Protein AF-A0A1I8CVB9-F1 (afdb_monomer)

Structure (mmCIF, N/CA/C/O backbone):
data_AF-A0A1I8CVB9-F1
#
_entry.id   AF-A0A1I8CVB9-F1
#
loop_
_atom_site.group_PDB
_atom_site.id
_atom_site.type_symbol
_atom_site.label_atom_id
_atom_site.label_alt_id
_atom_site.label_comp_id
_atom_site.label_asym_id
_atom_site.label_entity_id
_atom_site.label_seq_id
_atom_site.pdbx_PDB_ins_code
_atom_site.Cartn_x
_atom_site.Cartn_y
_atom_site.Cartn_z
_atom_site.occupancy
_atom_site.B_iso_or_equiv
_atom_site.auth_seq_id
_atom_site.auth_comp_id
_atom_site.auth_asym_id
_atom_site.auth_atom_id
_atom_site.pdbx_PDB_model_num
ATOM 1 N N . MET A 1 1 ? 12.621 -16.935 -0.417 1.00 44.19 1 MET A N 1
ATOM 2 C CA . MET A 1 1 ? 13.077 -15.562 -0.728 1.00 44.19 1 MET A CA 1
ATOM 3 C C . MET A 1 1 ? 12.229 -14.575 0.057 1.00 44.19 1 MET A C 1
ATOM 5 O O . MET A 1 1 ? 11.011 -14.688 0.012 1.00 44.19 1 MET A O 1
ATOM 9 N N . ASN A 1 2 ? 12.845 -13.650 0.801 1.00 48.06 2 ASN A N 1
ATOM 10 C CA . ASN A 1 2 ? 12.109 -12.569 1.467 1.00 48.06 2 ASN A CA 1
ATOM 11 C C . ASN A 1 2 ? 11.556 -11.597 0.416 1.00 48.06 2 ASN A C 1
ATOM 13 O O . ASN A 1 2 ? 12.256 -11.299 -0.547 1.00 48.06 2 ASN A O 1
ATOM 17 N N . PHE A 1 3 ? 10.338 -11.076 0.629 1.00 47.53 3 PHE A N 1
ATOM 18 C CA . PHE A 1 3 ? 9.660 -10.071 -0.217 1.00 47.53 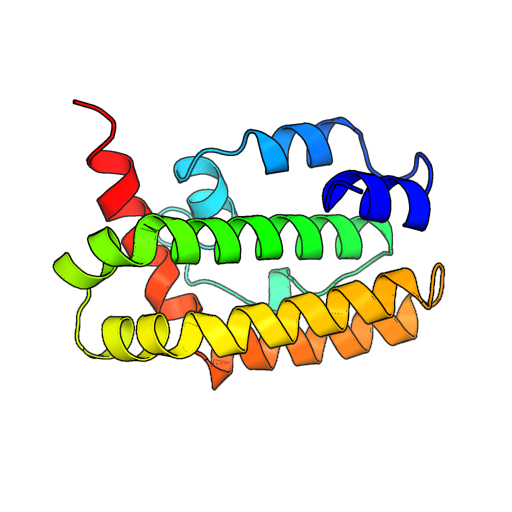3 PHE A CA 1
ATOM 19 C C . PHE A 1 3 ? 10.609 -8.959 -0.696 1.00 47.53 3 PHE A C 1
ATOM 21 O O . PHE A 1 3 ? 10.565 -8.540 -1.850 1.00 47.53 3 PHE A O 1
ATOM 28 N N . PHE A 1 4 ? 11.509 -8.560 0.196 1.00 50.72 4 PHE A N 1
ATOM 29 C CA . PHE A 1 4 ? 12.501 -7.522 -0.002 1.00 50.72 4 PHE A CA 1
ATOM 30 C C . PHE A 1 4 ? 13.715 -7.966 -0.833 1.00 50.72 4 PHE A C 1
ATOM 32 O O . PHE A 1 4 ? 14.221 -7.182 -1.622 1.00 50.72 4 PHE A O 1
ATOM 39 N N . ASN A 1 5 ? 14.150 -9.224 -0.767 1.00 51.78 5 ASN A N 1
ATOM 40 C CA . ASN A 1 5 ? 15.256 -9.687 -1.614 1.00 51.78 5 ASN A CA 1
ATOM 41 C C . ASN A 1 5 ? 14.855 -9.715 -3.098 1.00 51.78 5 ASN A C 1
ATOM 43 O O . ASN A 1 5 ? 15.642 -9.291 -3.935 1.00 51.78 5 ASN A O 1
ATOM 47 N N . SER A 1 6 ? 13.609 -10.088 -3.411 1.00 52.81 6 SER A N 1
ATOM 48 C CA . SER A 1 6 ? 13.090 -10.068 -4.789 1.00 52.81 6 SER A CA 1
ATOM 49 C C . SER A 1 6 ? 12.992 -8.645 -5.358 1.00 52.81 6 SER A C 1
ATOM 51 O O . SER A 1 6 ? 13.306 -8.418 -6.522 1.00 52.81 6 SER A O 1
ATOM 53 N N . ILE A 1 7 ? 12.618 -7.661 -4.529 1.00 52.09 7 ILE A N 1
ATOM 54 C CA . ILE A 1 7 ? 12.655 -6.239 -4.910 1.00 52.09 7 ILE A CA 1
ATOM 55 C C . ILE A 1 7 ? 14.106 -5.749 -5.070 1.00 52.09 7 ILE A C 1
ATOM 57 O O . ILE A 1 7 ? 14.387 -5.071 -6.049 1.00 52.09 7 ILE A O 1
ATOM 61 N N . LYS A 1 8 ? 15.020 -6.192 -4.192 1.00 50.81 8 LYS A N 1
ATOM 62 C CA . LYS A 1 8 ? 16.494 -6.185 -4.318 1.00 50.81 8 LYS A CA 1
ATOM 63 C C . LYS A 1 8 ? 16.975 -6.428 -5.753 1.00 50.81 8 LYS A C 1
ATOM 65 O O . LYS A 1 8 ? 17.608 -5.606 -6.413 1.00 50.81 8 LYS A O 1
ATOM 70 N N . GLU A 1 9 ? 16.649 -7.630 -6.201 1.00 52.41 9 GLU A N 1
ATOM 71 C CA . GLU A 1 9 ? 17.140 -8.241 -7.433 1.00 52.41 9 GLU A CA 1
ATOM 72 C C . GLU A 1 9 ? 16.519 -7.619 -8.694 1.00 52.41 9 GLU A C 1
ATOM 74 O O . GLU A 1 9 ? 17.210 -7.475 -9.699 1.00 52.41 9 GLU A O 1
ATOM 79 N N . MET A 1 10 ? 15.260 -7.167 -8.638 1.00 47.28 10 MET A N 1
ATOM 80 C CA . MET A 1 10 ? 14.561 -6.551 -9.779 1.00 47.28 10 MET A CA 1
ATOM 81 C C . MET A 1 10 ? 15.119 -5.196 -10.239 1.00 47.28 10 MET A C 1
ATOM 83 O O . MET A 1 10 ? 14.876 -4.797 -11.377 1.00 47.28 10 MET A O 1
ATOM 87 N N . VAL A 1 11 ? 15.825 -4.460 -9.377 1.00 45.09 11 VAL A N 1
ATOM 88 C CA . VAL A 1 11 ? 16.295 -3.087 -9.679 1.00 45.09 11 VAL A CA 1
ATOM 89 C C . VAL A 1 11 ? 17.798 -2.891 -9.572 1.00 45.09 11 VAL A C 1
ATOM 91 O O . VAL A 1 11 ? 18.297 -1.829 -9.959 1.00 45.09 11 VAL A O 1
ATOM 94 N N . GLY A 1 12 ? 18.519 -3.883 -9.051 1.00 49.50 12 GLY A N 1
ATOM 95 C CA . GLY A 1 12 ? 19.921 -3.731 -8.670 1.00 49.50 12 GLY A CA 1
ATOM 96 C C . GLY A 1 12 ? 20.116 -2.654 -7.593 1.00 49.50 12 GLY A C 1
ATOM 97 O O . GLY A 1 12 ? 19.172 -2.264 -6.904 1.00 49.50 12 GLY A O 1
ATOM 98 N N . ASP A 1 13 ? 21.332 -2.112 -7.482 1.00 47.25 13 ASP A N 1
ATOM 99 C CA . ASP A 1 13 ? 21.745 -1.098 -6.485 1.00 47.25 13 ASP A CA 1
ATOM 100 C C . ASP A 1 13 ? 21.013 0.265 -6.583 1.00 47.25 13 ASP A C 1
ATOM 102 O O . ASP A 1 13 ? 21.422 1.257 -5.983 1.00 47.25 13 ASP A O 1
ATOM 106 N N . LYS A 1 14 ? 19.923 0.349 -7.355 1.00 46.03 14 LYS A N 1
ATOM 107 C CA . LYS A 1 14 ? 19.153 1.575 -7.612 1.00 46.03 14 LYS A CA 1
ATOM 108 C C . LYS A 1 14 ? 18.067 1.861 -6.573 1.00 46.03 14 LYS A C 1
ATOM 110 O O . LYS A 1 14 ? 17.460 2.930 -6.628 1.00 46.03 14 LYS A O 1
ATOM 115 N N . ILE A 1 15 ? 17.818 0.949 -5.632 1.00 44.62 15 ILE A N 1
ATOM 116 C CA . ILE A 1 15 ? 17.072 1.276 -4.410 1.00 44.62 15 ILE A CA 1
ATOM 117 C C . ILE A 1 15 ? 18.089 1.769 -3.383 1.00 44.62 15 ILE A C 1
ATOM 119 O O . ILE A 1 15 ? 18.991 1.003 -3.042 1.00 44.62 15 ILE A O 1
ATOM 123 N N . PRO A 1 16 ? 17.952 2.989 -2.838 1.00 47.56 16 PRO A N 1
ATOM 124 C CA . PRO A 1 16 ? 18.748 3.384 -1.689 1.00 47.56 16 PRO A CA 1
ATOM 125 C C . PRO A 1 16 ? 18.501 2.357 -0.568 1.00 47.56 16 PRO A C 1
ATOM 127 O O . PRO A 1 16 ? 17.348 2.211 -0.150 1.00 47.56 16 PRO A O 1
ATOM 130 N N . PRO A 1 17 ? 19.528 1.644 -0.068 1.00 44.56 17 PRO A N 1
ATOM 131 C CA . PRO A 1 17 ? 19.377 0.644 0.997 1.00 44.56 17 PRO A CA 1
ATOM 132 C C . PRO A 1 17 ? 18.593 1.191 2.199 1.00 44.56 17 PRO A C 1
ATOM 134 O O . PRO A 1 17 ? 17.759 0.512 2.790 1.00 44.56 17 PRO A O 1
ATOM 137 N N . THR A 1 18 ? 18.753 2.491 2.450 1.00 50.84 18 THR A N 1
ATOM 138 C CA . THR A 1 18 ? 18.043 3.275 3.459 1.00 50.84 18 THR A CA 1
ATOM 139 C C . THR A 1 18 ? 16.524 3.279 3.315 1.00 50.84 18 THR A C 1
ATOM 141 O O . THR A 1 18 ? 15.847 3.272 4.336 1.00 50.84 18 THR A O 1
ATOM 144 N N . VAL A 1 19 ? 15.951 3.268 2.108 1.00 45.62 19 VAL A N 1
ATOM 145 C CA . VAL A 1 19 ? 14.485 3.238 1.908 1.00 45.62 19 VAL A CA 1
ATOM 146 C C . VAL A 1 19 ? 13.923 1.867 2.274 1.00 45.62 19 VAL A C 1
ATOM 148 O O . VAL A 1 19 ? 12.853 1.763 2.868 1.00 45.62 19 VAL A O 1
ATOM 151 N N . MET A 1 20 ? 14.675 0.818 1.959 1.00 48.53 20 MET A N 1
ATOM 152 C CA . MET A 1 20 ? 14.282 -0.572 2.144 1.00 48.53 20 MET A CA 1
ATOM 153 C C . MET A 1 20 ? 14.388 -1.008 3.606 1.00 48.53 20 MET A C 1
ATOM 155 O O . MET A 1 20 ? 13.441 -1.572 4.157 1.00 48.53 20 MET A O 1
ATOM 159 N N . ASP A 1 21 ? 15.494 -0.640 4.251 1.00 47.84 21 ASP A N 1
ATOM 160 C CA . ASP A 1 21 ? 15.708 -0.829 5.684 1.00 47.84 21 ASP A CA 1
ATOM 161 C C . ASP A 1 21 ? 14.777 0.072 6.508 1.00 47.84 21 ASP A C 1
ATOM 163 O O . ASP A 1 21 ? 14.311 -0.328 7.577 1.00 47.84 21 ASP A O 1
ATOM 167 N N . SER A 1 22 ? 14.428 1.262 5.999 1.00 50.81 22 SER A N 1
ATOM 168 C CA . SER A 1 22 ? 13.433 2.126 6.645 1.00 50.81 22 SER A CA 1
ATOM 169 C C . SER A 1 22 ? 12.023 1.571 6.517 1.00 50.81 22 SER A C 1
ATOM 171 O O . SER A 1 22 ? 11.308 1.594 7.505 1.00 50.81 22 SER A O 1
ATOM 173 N N . ALA A 1 23 ? 11.608 1.053 5.357 1.00 51.62 23 ALA A N 1
ATOM 174 C CA . ALA A 1 23 ? 10.270 0.485 5.173 1.00 51.62 23 ALA A CA 1
ATOM 175 C C . ALA A 1 23 ? 10.057 -0.777 6.032 1.00 51.62 23 ALA A C 1
ATOM 177 O O . ALA A 1 23 ? 8.980 -0.964 6.594 1.00 51.62 23 ALA A O 1
ATOM 178 N N . MET A 1 24 ? 11.090 -1.614 6.188 1.00 48.25 24 MET A N 1
ATOM 179 C CA . MET A 1 24 ? 11.046 -2.790 7.068 1.00 48.25 24 MET A CA 1
ATOM 180 C C . MET A 1 24 ? 11.012 -2.443 8.560 1.00 48.25 24 MET A C 1
ATOM 182 O O . MET A 1 24 ? 10.361 -3.149 9.326 1.00 48.25 24 MET A O 1
ATOM 186 N N . ASN A 1 25 ? 11.668 -1.352 8.961 1.00 53.56 25 ASN A N 1
ATOM 187 C CA . ASN A 1 25 ? 11.708 -0.872 10.347 1.00 53.56 25 ASN A CA 1
ATOM 188 C C . ASN A 1 25 ? 10.753 0.311 10.601 1.00 53.56 25 ASN A C 1
ATOM 190 O O . ASN A 1 25 ? 10.879 1.018 11.605 1.00 53.56 25 ASN A O 1
ATOM 194 N N . MET A 1 26 ? 9.818 0.578 9.684 1.00 62.12 26 MET A N 1
ATOM 195 C CA . MET A 1 26 ? 8.904 1.711 9.799 1.00 62.12 26 MET A CA 1
ATOM 196 C C . MET A 1 26 ? 7.777 1.364 10.768 1.00 62.12 26 MET A C 1
ATOM 198 O O . MET A 1 26 ? 6.914 0.539 10.476 1.00 62.12 26 MET A O 1
ATOM 202 N N . GLY A 1 27 ? 7.778 2.025 11.926 1.00 63.69 27 GLY A N 1
ATOM 203 C CA . GLY A 1 27 ? 6.653 1.998 12.856 1.00 63.69 27 GLY A CA 1
ATOM 204 C C . GLY A 1 27 ? 5.377 2.590 12.244 1.00 63.69 27 GLY A C 1
ATOM 205 O O . GLY A 1 27 ? 5.416 3.346 11.268 1.00 63.69 27 GLY A O 1
ATOM 206 N N . THR A 1 28 ? 4.233 2.277 12.856 1.00 66.44 28 THR A N 1
ATOM 207 C CA . THR A 1 28 ? 2.893 2.741 12.446 1.00 66.44 28 THR A CA 1
ATOM 208 C C . THR A 1 28 ? 2.791 4.264 12.306 1.00 66.44 28 THR A C 1
ATOM 210 O O . THR A 1 28 ? 2.055 4.742 11.442 1.00 66.44 28 THR A O 1
ATOM 213 N N . SER A 1 29 ? 3.568 5.033 13.078 1.00 67.81 29 SER A N 1
ATOM 214 C CA . SER A 1 29 ? 3.655 6.499 12.994 1.00 67.81 29 SER A CA 1
ATOM 215 C C . SER A 1 29 ? 4.159 6.993 11.634 1.00 67.81 29 SER A C 1
ATOM 217 O O . SER A 1 29 ? 3.478 7.778 10.980 1.00 67.81 29 SER A O 1
ATOM 219 N N . LYS A 1 30 ? 5.287 6.469 11.144 1.00 73.25 30 LYS A N 1
ATOM 220 C CA . LYS A 1 30 ? 5.872 6.847 9.843 1.00 73.25 30 LYS A CA 1
ATOM 221 C C . LYS A 1 30 ? 5.017 6.398 8.656 1.00 73.25 30 LYS A C 1
ATOM 223 O O . LYS A 1 30 ? 4.906 7.114 7.664 1.00 73.25 30 LYS A O 1
ATOM 228 N N . ILE A 1 31 ? 4.376 5.231 8.766 1.00 73.81 31 ILE A N 1
ATOM 229 C CA . ILE A 1 31 ? 3.399 4.759 7.770 1.00 73.81 31 ILE A CA 1
ATOM 230 C C . ILE A 1 31 ? 2.228 5.744 7.705 1.00 73.81 31 ILE A C 1
ATOM 232 O O . ILE A 1 31 ? 1.812 6.160 6.625 1.00 73.81 31 ILE A O 1
ATOM 236 N N . THR A 1 32 ? 1.729 6.159 8.868 1.00 73.50 32 THR A N 1
ATOM 237 C CA . THR A 1 32 ? 0.647 7.137 8.955 1.00 73.50 32 THR A CA 1
ATOM 238 C C . THR A 1 32 ? 1.064 8.484 8.373 1.00 73.50 32 THR A C 1
ATOM 240 O O . THR A 1 32 ? 0.295 9.061 7.620 1.00 73.50 32 THR A O 1
ATOM 243 N N . GLU A 1 33 ? 2.271 8.982 8.646 1.00 77.50 33 GLU A N 1
ATOM 244 C CA . GLU A 1 33 ? 2.787 10.221 8.044 1.00 77.50 33 GLU A CA 1
ATOM 245 C C . GLU A 1 33 ? 2.835 10.152 6.514 1.00 77.50 33 GLU A C 1
ATOM 247 O O . GLU A 1 33 ? 2.392 11.087 5.843 1.00 77.50 33 GLU A O 1
ATOM 252 N N . TYR A 1 34 ? 3.316 9.032 5.969 1.00 78.94 34 TYR A N 1
ATOM 253 C CA . TYR A 1 34 ? 3.434 8.821 4.527 1.00 78.94 34 TYR A CA 1
ATOM 254 C C . TYR A 1 34 ? 2.068 8.775 3.825 1.00 78.94 34 TYR A C 1
ATOM 256 O O . TYR A 1 34 ? 1.889 9.399 2.779 1.00 78.94 34 TYR A O 1
ATOM 264 N N . PHE A 1 35 ? 1.096 8.059 4.401 1.00 79.44 35 PHE A N 1
ATOM 265 C CA . PHE A 1 35 ? -0.221 7.835 3.792 1.00 79.44 35 PHE A CA 1
ATOM 266 C C . PHE A 1 35 ? -1.316 8.801 4.281 1.00 79.44 35 PHE A C 1
ATOM 268 O O . PHE A 1 35 ? -2.411 8.816 3.736 1.00 79.44 35 PHE A O 1
ATOM 275 N N . GLY A 1 36 ? -1.080 9.625 5.296 1.00 64.56 36 GLY A N 1
ATOM 276 C CA . GLY A 1 36 ? -2.155 10.428 5.886 1.00 64.56 36 GLY A CA 1
ATOM 277 C C . GLY A 1 36 ? -1.748 11.163 7.153 1.00 64.56 36 GLY A C 1
ATOM 278 O O . GLY A 1 36 ? -2.461 11.101 8.161 1.00 64.56 36 GLY A O 1
ATOM 279 N N . GLY A 1 37 ? -0.589 11.836 7.117 1.00 57.88 37 GLY A N 1
ATOM 280 C CA . GLY A 1 37 ? -0.103 12.663 8.223 1.00 57.88 37 GLY A CA 1
ATOM 281 C C . GLY A 1 37 ? -1.180 13.600 8.784 1.00 57.88 37 GLY A C 1
ATOM 282 O O . GLY A 1 37 ? -2.191 13.871 8.135 1.00 57.88 37 GLY A O 1
ATOM 283 N N . GLU A 1 38 ? -0.990 14.056 10.024 1.00 49.78 38 GLU A N 1
ATOM 284 C CA . GLU A 1 38 ? -1.939 14.899 10.767 1.00 49.78 38 GLU A CA 1
ATOM 285 C C . GLU A 1 38 ? -2.644 15.948 9.886 1.00 49.78 38 GLU A C 1
ATOM 287 O O . GLU A 1 38 ? -2.018 16.842 9.324 1.00 49.78 38 GLU A O 1
ATOM 292 N N . GLY A 1 39 ? -3.963 15.787 9.716 1.00 50.44 39 GLY A N 1
ATOM 293 C CA . GLY A 1 39 ? -4.819 16.739 9.004 1.00 50.44 39 GLY A CA 1
ATOM 294 C C . GLY A 1 39 ? -4.807 16.682 7.471 1.00 50.44 39 GLY A C 1
ATOM 295 O O . GLY A 1 39 ? -5.488 17.499 6.856 1.00 50.44 39 GLY A O 1
ATOM 296 N N . LYS A 1 40 ? -4.084 15.757 6.825 1.00 54.59 40 LYS A N 1
ATOM 297 C CA . LYS A 1 40 ? -4.084 15.640 5.355 1.00 54.59 40 LYS A CA 1
ATOM 298 C C . LYS A 1 40 ? -5.031 14.541 4.879 1.00 54.59 40 LYS A C 1
ATOM 300 O O . LYS A 1 40 ? -4.920 13.394 5.304 1.00 54.59 40 LYS A O 1
ATOM 305 N N . ASN A 1 41 ? -5.912 14.887 3.940 1.00 66.12 41 ASN A N 1
ATOM 306 C CA . ASN A 1 41 ? -6.655 13.897 3.167 1.00 66.12 41 ASN A CA 1
ATOM 307 C C . ASN A 1 41 ? -5.655 13.043 2.376 1.00 66.12 41 ASN A C 1
ATOM 309 O O . ASN A 1 41 ? -4.755 13.581 1.722 1.00 66.12 41 ASN A O 1
ATOM 313 N N . PHE A 1 42 ? -5.793 11.722 2.476 1.00 79.00 42 PHE A N 1
ATOM 314 C CA . PHE A 1 42 ? -5.045 10.791 1.641 1.00 79.00 42 PHE A CA 1
ATOM 315 C C . PHE A 1 42 ? -5.297 11.109 0.164 1.00 79.00 42 PHE A C 1
ATOM 317 O O . PHE A 1 42 ? -6.424 11.387 -0.240 1.00 79.00 42 PHE A O 1
ATOM 324 N N . ASP A 1 43 ? -4.234 11.040 -0.627 1.00 80.50 43 ASP A N 1
ATOM 325 C CA . ASP A 1 43 ? -4.259 11.301 -2.057 1.00 80.50 43 ASP A CA 1
ATOM 326 C C . ASP A 1 43 ? -3.495 10.180 -2.765 1.00 80.50 43 ASP A C 1
ATOM 328 O O . ASP A 1 43 ? -2.264 10.099 -2.684 1.00 80.50 43 ASP A O 1
ATOM 332 N N . SER A 1 44 ? -4.238 9.295 -3.434 1.00 81.06 44 SER A N 1
ATOM 333 C CA . SER A 1 44 ? -3.672 8.159 -4.164 1.00 81.06 44 SER A CA 1
ATOM 334 C C . SER A 1 44 ? -2.796 8.592 -5.335 1.00 81.06 44 SER A C 1
ATOM 336 O O . SER A 1 44 ? -1.902 7.841 -5.716 1.00 81.06 44 SER A O 1
ATOM 338 N N . GLU A 1 45 ? -2.993 9.791 -5.893 1.00 83.75 45 GLU A N 1
ATOM 339 C CA . GLU A 1 45 ? -2.194 10.273 -7.027 1.00 83.75 45 GLU A CA 1
ATOM 340 C C . GLU A 1 45 ? -0.731 10.494 -6.625 1.00 83.75 45 GLU A C 1
ATOM 342 O O . GLU A 1 45 ? 0.194 10.296 -7.415 1.00 83.75 45 GLU A O 1
ATOM 347 N N . LYS A 1 46 ? -0.480 10.800 -5.345 1.00 84.94 46 LYS A N 1
ATOM 348 C CA . LYS A 1 46 ? 0.885 10.892 -4.802 1.00 84.94 46 LYS A CA 1
ATOM 349 C C . LYS A 1 46 ? 1.620 9.560 -4.817 1.00 84.94 46 LYS A C 1
ATOM 351 O O . LYS A 1 46 ? 2.852 9.562 -4.785 1.00 84.94 46 LYS A O 1
ATOM 356 N N . LEU A 1 47 ? 0.896 8.445 -4.899 1.00 88.00 47 LEU A N 1
ATOM 357 C CA . LEU A 1 47 ? 1.451 7.102 -5.022 1.00 88.00 47 LEU A CA 1
ATOM 358 C C . LEU A 1 47 ? 1.682 6.685 -6.477 1.00 88.00 47 LEU A C 1
ATOM 360 O O . LEU A 1 47 ? 2.221 5.605 -6.699 1.00 88.00 47 LEU A O 1
ATOM 364 N N . GLU A 1 48 ? 1.349 7.505 -7.475 1.00 90.81 48 GLU A N 1
ATOM 365 C CA . GLU A 1 48 ? 1.680 7.191 -8.866 1.00 90.81 48 GLU A CA 1
ATOM 366 C C . GLU A 1 48 ? 3.181 7.307 -9.117 1.00 90.81 48 GLU A C 1
ATOM 368 O O . GLU A 1 48 ? 3.809 8.300 -8.750 1.00 90.81 48 GLU A O 1
ATOM 373 N N . ALA A 1 49 ? 3.777 6.313 -9.768 1.00 88.94 49 ALA A N 1
ATOM 374 C CA . ALA A 1 49 ? 5.215 6.292 -9.984 1.00 88.94 49 ALA A CA 1
ATOM 375 C C . ALA A 1 49 ? 5.673 7.255 -11.090 1.00 88.94 49 ALA A C 1
ATOM 377 O O . ALA A 1 49 ? 5.134 7.260 -12.200 1.00 88.94 49 ALA A O 1
ATOM 378 N N . LYS A 1 50 ? 6.732 8.021 -10.814 1.00 90.88 50 LYS A N 1
ATOM 379 C CA . LYS A 1 50 ? 7.375 8.924 -11.790 1.00 90.88 50 LYS A CA 1
ATOM 380 C C . LYS A 1 50 ? 8.656 8.356 -12.401 1.00 90.88 50 LYS A C 1
ATOM 382 O O . LYS A 1 50 ? 9.085 8.819 -13.451 1.00 90.88 50 LYS A O 1
ATOM 387 N N . SER A 1 51 ? 9.254 7.357 -11.760 1.00 86.50 51 SER A N 1
ATOM 388 C CA . SER A 1 51 ? 10.463 6.665 -12.211 1.00 86.50 51 SER A CA 1
ATOM 389 C C . SER A 1 51 ? 10.484 5.224 -11.679 1.00 86.50 51 SER A C 1
ATOM 391 O O . SER A 1 51 ? 9.716 4.912 -10.763 1.00 86.50 51 SER A O 1
ATOM 393 N N . PRO A 1 52 ? 11.367 4.343 -12.187 1.00 82.94 52 PRO A N 1
ATOM 394 C CA . PRO A 1 52 ? 11.493 2.980 -11.669 1.00 82.94 52 PRO A CA 1
ATOM 395 C C . PRO A 1 52 ? 11.775 2.929 -10.159 1.00 82.94 52 PRO A C 1
ATOM 397 O O . PRO A 1 52 ? 11.104 2.206 -9.430 1.00 82.94 52 PRO A O 1
ATOM 400 N N . GLY A 1 53 ? 12.712 3.744 -9.662 1.00 80.75 53 GLY A N 1
ATOM 401 C CA . GLY A 1 53 ? 13.030 3.792 -8.227 1.00 80.75 53 GLY A CA 1
ATOM 402 C C . GLY A 1 53 ? 11.864 4.294 -7.365 1.00 80.75 53 GLY A C 1
ATOM 403 O O . GLY A 1 53 ? 11.631 3.782 -6.268 1.00 80.75 53 GLY A O 1
ATOM 404 N N . ASP A 1 54 ? 11.090 5.255 -7.881 1.00 85.31 54 ASP A N 1
ATOM 405 C CA . ASP A 1 54 ? 9.881 5.757 -7.220 1.00 85.31 54 ASP A CA 1
ATOM 406 C C . ASP A 1 54 ? 8.788 4.679 -7.158 1.00 85.31 54 ASP A C 1
ATOM 408 O O . ASP A 1 54 ? 8.203 4.464 -6.097 1.00 85.31 54 ASP A O 1
ATOM 412 N N . LEU A 1 55 ? 8.569 3.936 -8.255 1.00 87.56 55 LEU A N 1
ATOM 413 C CA . LEU A 1 55 ? 7.622 2.814 -8.295 1.00 87.56 55 LEU A CA 1
ATOM 414 C C . LEU A 1 55 ? 7.910 1.814 -7.182 1.00 87.56 55 LEU A C 1
ATOM 416 O O . LEU A 1 55 ? 7.028 1.461 -6.410 1.00 87.56 55 LEU A O 1
ATOM 420 N N . ILE A 1 56 ? 9.160 1.396 -7.066 1.00 83.12 56 ILE A N 1
ATOM 421 C CA . ILE A 1 56 ? 9.562 0.398 -6.081 1.00 83.12 56 ILE A CA 1
ATOM 422 C C . ILE A 1 56 ? 9.371 0.892 -4.657 1.00 83.12 56 ILE A C 1
ATOM 424 O O . ILE A 1 56 ? 8.867 0.153 -3.813 1.00 83.12 56 ILE A O 1
ATOM 428 N N . THR A 1 57 ? 9.716 2.152 -4.405 1.00 82.50 57 THR A N 1
ATOM 429 C CA . THR A 1 57 ? 9.491 2.780 -3.103 1.00 82.50 57 THR A CA 1
ATOM 430 C C . THR A 1 57 ? 8.002 2.776 -2.754 1.00 82.50 57 THR A C 1
ATOM 432 O O . THR A 1 57 ? 7.619 2.353 -1.664 1.00 82.50 57 THR A O 1
ATOM 435 N N . LYS A 1 58 ? 7.141 3.178 -3.692 1.00 88.50 58 LYS A N 1
ATOM 436 C CA . LYS A 1 58 ? 5.682 3.246 -3.509 1.00 88.50 58 LYS A CA 1
ATOM 437 C C . 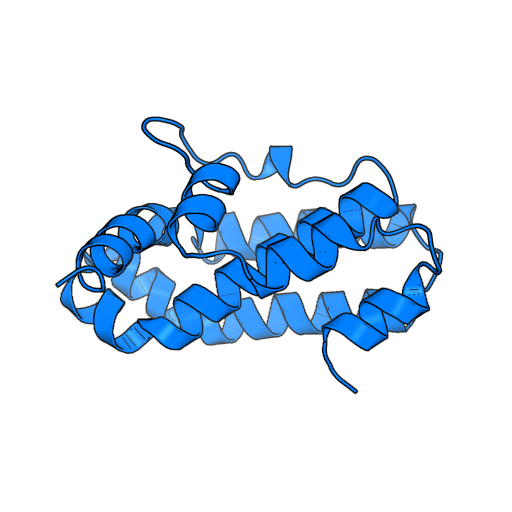LYS A 1 58 ? 5.038 1.882 -3.317 1.00 88.50 58 LYS A C 1
ATOM 439 O O . LYS A 1 58 ? 4.188 1.721 -2.439 1.00 88.50 58 LYS A O 1
ATOM 444 N N . VAL A 1 59 ? 5.486 0.889 -4.077 1.00 88.56 59 VAL A N 1
ATOM 445 C CA . VAL A 1 59 ? 5.050 -0.504 -3.947 1.00 88.56 59 VAL A CA 1
ATOM 446 C C . VAL A 1 59 ? 5.465 -1.060 -2.589 1.00 88.56 59 VAL A C 1
ATOM 448 O O . VAL A 1 59 ? 4.627 -1.610 -1.878 1.00 88.56 59 VAL A O 1
ATOM 451 N N . ALA A 1 60 ? 6.718 -0.858 -2.173 1.00 83.12 60 ALA A N 1
ATOM 452 C CA . ALA A 1 60 ? 7.201 -1.303 -0.869 1.00 83.12 60 ALA A CA 1
ATOM 453 C C . ALA A 1 60 ? 6.402 -0.670 0.282 1.00 83.12 60 ALA A C 1
ATOM 455 O O . ALA A 1 60 ? 5.913 -1.389 1.154 1.00 83.12 60 ALA A O 1
ATOM 456 N N . MET A 1 61 ? 6.197 0.650 0.249 1.00 83.75 61 MET A N 1
ATOM 457 C CA . MET A 1 61 ? 5.419 1.372 1.261 1.00 83.75 61 MET A CA 1
ATOM 458 C C . MET A 1 61 ? 3.964 0.898 1.324 1.00 83.75 61 MET A C 1
ATOM 460 O O . MET A 1 61 ? 3.416 0.707 2.411 1.00 83.75 61 MET A O 1
ATOM 464 N N . THR A 1 62 ? 3.342 0.650 0.171 1.00 88.88 62 THR A N 1
ATOM 465 C CA . THR A 1 62 ? 1.964 0.139 0.109 1.00 88.88 62 THR A CA 1
ATOM 466 C C . THR A 1 62 ? 1.880 -1.288 0.650 1.00 88.88 62 THR A C 1
ATOM 468 O O . THR A 1 62 ? 0.958 -1.612 1.396 1.00 88.88 62 THR A O 1
ATOM 471 N N . GLY A 1 63 ? 2.876 -2.132 0.370 1.00 87.50 63 GLY A N 1
ATOM 472 C CA . GLY A 1 63 ? 2.970 -3.475 0.946 1.00 87.50 63 GLY A CA 1
ATOM 473 C C . GLY A 1 63 ? 3.099 -3.457 2.471 1.00 87.50 63 GLY A C 1
ATOM 474 O O . GLY A 1 63 ? 2.427 -4.227 3.160 1.00 87.50 63 GLY A O 1
ATOM 475 N N . VAL A 1 64 ? 3.904 -2.538 3.012 1.00 83.62 64 VAL A N 1
ATOM 476 C CA . VAL A 1 64 ? 4.033 -2.325 4.463 1.00 83.62 64 VAL A CA 1
ATOM 477 C C . VAL A 1 64 ? 2.702 -1.884 5.078 1.00 83.62 64 VAL A C 1
ATOM 479 O O . VAL A 1 64 ? 2.300 -2.425 6.113 1.00 83.62 64 VAL A O 1
ATOM 482 N N . LEU A 1 65 ? 1.982 -0.966 4.428 1.00 87.00 65 LEU A N 1
ATOM 483 C CA . LEU A 1 65 ? 0.656 -0.522 4.860 1.00 87.00 65 LEU A CA 1
ATOM 484 C C . LEU A 1 65 ? -0.342 -1.691 4.921 1.00 87.00 65 LEU A C 1
ATOM 486 O O . LEU A 1 65 ? -0.964 -1.924 5.959 1.00 87.00 65 LEU A O 1
ATOM 490 N N . ILE A 1 66 ? -0.455 -2.465 3.837 1.00 89.56 66 ILE A N 1
ATOM 491 C CA . ILE A 1 66 ? -1.375 -3.612 3.741 1.00 89.56 66 ILE A CA 1
ATOM 492 C C . ILE A 1 66 ? -1.047 -4.663 4.804 1.00 89.56 66 ILE A C 1
ATOM 494 O O . ILE A 1 66 ? -1.944 -5.180 5.476 1.00 89.56 66 ILE A O 1
ATOM 498 N N . ASN A 1 67 ? 0.237 -4.970 4.992 1.00 84.62 67 ASN A N 1
ATOM 499 C CA . ASN A 1 67 ? 0.679 -5.917 6.010 1.00 84.62 67 ASN A CA 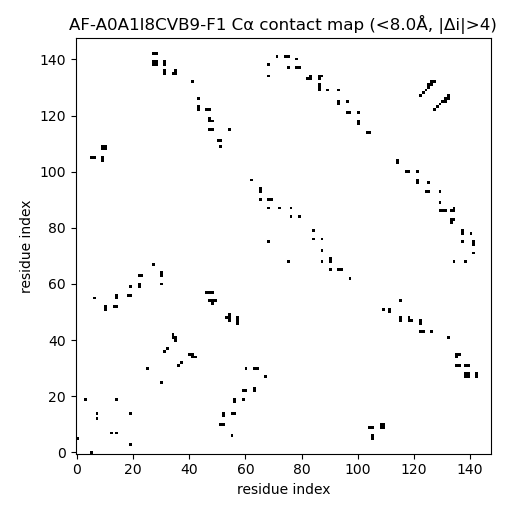1
ATOM 500 C C . ASN A 1 67 ? 0.373 -5.419 7.431 1.00 84.62 67 ASN A C 1
ATOM 502 O O . ASN A 1 67 ? -0.066 -6.211 8.262 1.00 84.62 67 ASN A O 1
ATOM 506 N N . THR A 1 68 ? 0.541 -4.122 7.701 1.00 84.38 68 THR A N 1
ATOM 507 C CA . THR A 1 68 ? 0.178 -3.516 8.992 1.00 84.38 68 THR A CA 1
ATOM 508 C C . THR A 1 68 ? -1.311 -3.694 9.279 1.00 84.38 68 THR A C 1
ATOM 510 O O . THR A 1 68 ? -1.670 -4.233 10.324 1.00 84.38 68 THR A O 1
ATOM 513 N N . PHE A 1 69 ? -2.187 -3.359 8.327 1.00 87.81 69 PHE A N 1
ATOM 514 C CA . PHE A 1 69 ? -3.627 -3.581 8.494 1.00 87.81 69 PHE A CA 1
ATOM 515 C C . PHE A 1 69 ? -3.990 -5.053 8.661 1.00 87.81 69 PHE A C 1
ATOM 517 O O . PHE A 1 69 ? -4.834 -5.388 9.485 1.00 87.81 69 PHE A O 1
ATOM 524 N N . THR A 1 70 ? -3.341 -5.940 7.906 1.00 87.38 70 THR A N 1
ATOM 525 C CA . THR A 1 70 ? -3.594 -7.383 7.988 1.00 87.38 70 THR A CA 1
ATOM 526 C C . THR A 1 70 ? -3.213 -7.938 9.360 1.00 87.38 70 THR A C 1
ATOM 528 O O . THR A 1 70 ? -3.974 -8.711 9.936 1.00 87.38 70 THR A O 1
ATOM 531 N N . ARG A 1 71 ? -2.060 -7.533 9.908 1.00 85.19 71 ARG A N 1
ATOM 532 C CA . ARG A 1 71 ? -1.579 -7.981 11.226 1.00 85.19 71 ARG A CA 1
ATOM 533 C C . ARG A 1 71 ? -2.416 -7.427 12.371 1.00 85.19 71 ARG A C 1
ATOM 535 O O . ARG A 1 71 ? -2.716 -8.157 13.306 1.00 85.19 71 ARG A O 1
ATOM 542 N N . SER A 1 72 ? -2.809 -6.162 12.280 1.00 85.00 72 SER A N 1
ATOM 543 C CA . SER A 1 72 ? -3.582 -5.486 13.323 1.00 85.00 72 SER A CA 1
ATOM 544 C C . SER A 1 72 ? -5.094 -5.615 13.137 1.00 85.00 72 SER A C 1
ATOM 546 O O . SER A 1 72 ? -5.845 -4.978 13.868 1.00 85.00 72 SER A O 1
ATOM 548 N N . LYS A 1 73 ? -5.566 -6.422 12.175 1.00 88.69 73 LYS A N 1
ATOM 549 C CA . LYS A 1 73 ? -6.983 -6.509 11.792 1.00 88.69 73 LYS A CA 1
ATOM 550 C C . LYS A 1 73 ? -7.908 -6.717 12.992 1.00 88.69 73 LYS A C 1
ATOM 552 O O . LYS A 1 73 ? -8.854 -5.956 13.150 1.00 88.69 73 LYS A O 1
ATOM 557 N N . ALA A 1 74 ? -7.600 -7.687 13.851 1.00 88.31 74 ALA A N 1
ATOM 558 C CA . ALA A 1 74 ? -8.432 -8.015 15.008 1.00 88.31 74 ALA A CA 1
ATOM 559 C C . ALA A 1 74 ? -8.560 -6.852 16.008 1.00 88.31 74 ALA A C 1
ATOM 561 O O . ALA A 1 74 ? -9.606 -6.680 16.629 1.00 88.31 74 ALA A O 1
ATOM 562 N N . ASP A 1 75 ? -7.517 -6.036 16.165 1.00 88.25 75 ASP A N 1
ATOM 563 C CA . ASP A 1 75 ? -7.559 -4.866 17.047 1.00 88.25 75 ASP A CA 1
ATOM 564 C C . ASP A 1 75 ? -8.256 -3.681 16.383 1.00 88.25 75 ASP A C 1
ATOM 566 O O . ASP A 1 75 ? -9.008 -2.955 17.032 1.00 88.25 75 ASP A O 1
ATOM 570 N N . LEU A 1 76 ? -8.071 -3.523 15.072 1.00 89.69 76 LEU A N 1
ATOM 571 C CA . LEU A 1 76 ? -8.740 -2.500 14.276 1.00 89.69 76 LEU A CA 1
ATOM 572 C C . LEU A 1 76 ? -10.257 -2.721 14.237 1.00 89.69 76 LEU A C 1
ATOM 574 O O . LEU A 1 76 ? -11.007 -1.757 14.365 1.00 89.69 76 LEU A O 1
ATOM 578 N N . GLU A 1 77 ? -10.719 -3.970 14.132 1.00 92.25 77 GLU A N 1
ATOM 579 C CA . GLU A 1 77 ? -12.147 -4.325 14.121 1.00 92.25 77 GLU A CA 1
ATOM 580 C C . GLU A 1 77 ? -12.882 -3.883 15.397 1.00 92.25 77 GLU A C 1
ATOM 582 O O . GLU A 1 77 ? -14.053 -3.508 15.321 1.00 92.25 77 GLU A O 1
ATOM 587 N N . LYS A 1 78 ? -12.192 -3.838 16.547 1.00 90.50 78 L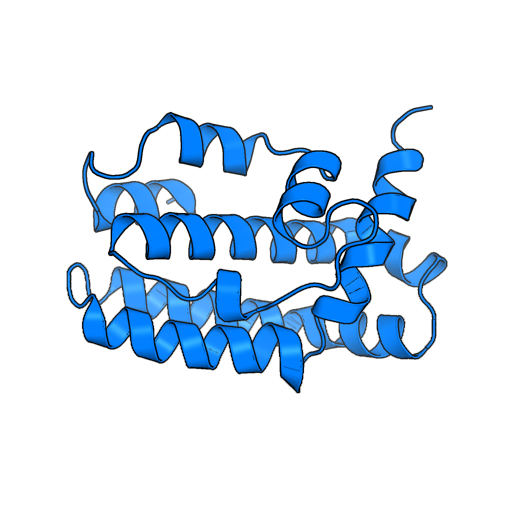YS A N 1
ATOM 588 C CA . LYS A 1 78 ? -12.759 -3.392 17.836 1.00 90.50 78 LYS A CA 1
ATOM 589 C C . LYS A 1 78 ? -13.040 -1.888 17.889 1.00 90.50 78 LYS A C 1
ATOM 591 O O . LYS A 1 78 ? -13.852 -1.450 18.697 1.00 90.50 78 LYS A O 1
ATOM 596 N N . VAL A 1 79 ? -12.350 -1.094 17.068 1.00 89.69 79 VAL A N 1
ATOM 597 C CA . VAL A 1 79 ? -12.394 0.384 17.095 1.00 89.69 79 VAL A CA 1
ATOM 598 C C . VAL A 1 79 ? -12.869 1.007 15.776 1.00 89.69 79 VAL A C 1
ATOM 600 O O . VAL A 1 79 ? -12.886 2.240 15.638 1.00 89.69 79 VAL A O 1
ATOM 603 N N . ALA A 1 80 ? -13.211 0.161 14.803 1.00 92.38 80 ALA A N 1
ATOM 604 C CA . ALA A 1 80 ? -13.684 0.522 13.476 1.00 92.38 80 ALA A CA 1
ATOM 605 C C . ALA A 1 80 ? -15.182 0.857 13.482 1.00 92.38 80 ALA A C 1
ATOM 607 O O . ALA A 1 80 ? -15.982 0.196 14.142 1.00 92.38 80 ALA A O 1
ATOM 608 N N . ASN A 1 81 ? -15.568 1.867 12.703 1.00 92.81 81 ASN A N 1
ATOM 609 C CA . ASN A 1 81 ? -16.971 2.123 12.374 1.00 92.81 81 ASN A CA 1
ATOM 610 C C . ASN A 1 81 ? -17.461 1.184 11.246 1.00 92.81 81 ASN A C 1
ATOM 612 O O . ASN A 1 81 ? -16.685 0.403 10.698 1.00 92.81 81 ASN A O 1
ATOM 616 N N . GLY A 1 82 ? -18.742 1.270 10.867 1.00 92.75 82 GLY A N 1
ATOM 617 C CA . GLY A 1 82 ? -19.330 0.368 9.863 1.00 92.75 82 GLY A CA 1
ATOM 618 C C . GLY A 1 82 ? -18.649 0.409 8.486 1.00 92.75 82 GLY A C 1
ATOM 619 O O . GLY A 1 82 ? -18.421 -0.636 7.879 1.00 92.75 82 GLY A O 1
ATOM 620 N N . GLU A 1 83 ? -18.255 1.593 8.009 1.00 91.88 83 GLU A N 1
ATOM 621 C CA . GLU A 1 83 ? -17.519 1.738 6.744 1.00 91.88 83 GLU A CA 1
ATOM 622 C C . GLU A 1 83 ? -16.144 1.054 6.819 1.00 91.88 83 GLU A C 1
ATOM 624 O O . GLU A 1 83 ? -15.756 0.293 5.930 1.00 91.88 83 GLU A O 1
ATOM 629 N N . GLN A 1 84 ? -15.431 1.270 7.924 1.00 94.12 84 GLN A N 1
ATOM 630 C CA . GLN A 1 84 ? -14.113 0.696 8.173 1.00 94.12 84 GLN A CA 1
ATOM 631 C C . GLN A 1 84 ? -14.167 -0.822 8.348 1.00 94.12 84 GLN A C 1
ATOM 633 O O . GLN A 1 84 ? -13.304 -1.524 7.830 1.00 94.12 84 GLN A O 1
ATOM 638 N N . GLN A 1 85 ? -15.194 -1.358 9.007 1.00 94.06 85 GLN A N 1
ATOM 639 C CA . GLN A 1 85 ? -15.416 -2.805 9.086 1.00 94.06 85 GLN A CA 1
ATOM 640 C C . GLN A 1 85 ? -15.617 -3.412 7.691 1.00 94.06 85 GLN A C 1
ATOM 642 O O . GLN A 1 85 ? -15.019 -4.442 7.369 1.00 94.06 85 GLN A O 1
ATOM 647 N N . GLY A 1 86 ? -16.378 -2.734 6.825 1.00 93.75 86 GLY A N 1
ATOM 648 C CA . GLY A 1 86 ? -16.548 -3.130 5.427 1.00 93.75 86 GLY A CA 1
ATOM 649 C C . GLY A 1 86 ? -15.231 -3.168 4.643 1.00 93.75 86 GLY A C 1
ATOM 650 O O . GLY A 1 86 ? -15.015 -4.089 3.856 1.00 93.75 86 GLY A O 1
ATOM 651 N N . ALA A 1 87 ? -14.327 -2.213 4.872 1.00 94.44 87 ALA A N 1
ATOM 652 C CA . ALA A 1 87 ? -12.994 -2.210 4.264 1.00 94.44 87 ALA A CA 1
ATOM 653 C C . ALA A 1 87 ? -12.060 -3.286 4.870 1.00 94.44 87 ALA A C 1
ATOM 655 O O . ALA A 1 87 ? -11.374 -3.992 4.128 1.00 94.44 87 ALA A O 1
ATOM 656 N N . LEU A 1 88 ? -12.085 -3.501 6.194 1.00 95.25 88 LEU A N 1
ATOM 657 C CA . LEU A 1 88 ? -11.310 -4.549 6.888 1.00 95.25 88 LEU A CA 1
ATOM 658 C C . LEU A 1 88 ? -11.680 -5.965 6.415 1.00 95.25 88 LEU A C 1
ATOM 660 O O . LEU A 1 88 ? -10.813 -6.842 6.293 1.00 95.25 88 LEU A O 1
ATOM 664 N N . ALA A 1 89 ? -12.955 -6.196 6.099 1.00 95.38 89 ALA A N 1
ATOM 665 C CA . ALA A 1 89 ? -13.427 -7.459 5.536 1.00 95.38 89 ALA A CA 1
ATOM 666 C C . ALA A 1 89 ? -12.793 -7.768 4.166 1.00 95.38 89 ALA A C 1
ATOM 668 O O . ALA A 1 89 ? -12.562 -8.933 3.846 1.00 95.38 89 ALA A O 1
ATOM 669 N N . LYS A 1 90 ? -12.438 -6.738 3.387 1.00 95.75 90 LYS A N 1
ATOM 670 C CA . LYS A 1 90 ? -11.896 -6.868 2.025 1.00 95.75 90 LYS A CA 1
ATOM 671 C C . LYS A 1 90 ? -10.365 -6.924 1.956 1.00 95.75 90 LYS A C 1
ATOM 673 O O . LYS A 1 90 ? -9.813 -7.039 0.864 1.00 95.75 90 LYS A O 1
ATOM 678 N N . LEU A 1 91 ? -9.663 -6.907 3.096 1.00 93.00 91 LEU A N 1
ATOM 679 C CA . LEU A 1 91 ? -8.192 -6.948 3.135 1.00 93.00 91 LEU A CA 1
ATOM 680 C C . LEU A 1 91 ? -7.579 -8.166 2.420 1.00 93.00 91 LEU A C 1
ATOM 682 O O . LEU A 1 91 ? -6.474 -8.058 1.897 1.00 93.00 91 LEU A O 1
ATOM 686 N N . GLY A 1 92 ? -8.290 -9.299 2.360 1.00 91.31 92 GLY A N 1
ATOM 687 C CA . GLY A 1 92 ? -7.858 -10.464 1.578 1.00 91.31 92 GLY A CA 1
ATOM 688 C C . GLY A 1 92 ? -7.725 -10.142 0.086 1.00 91.31 92 GLY A C 1
ATOM 689 O O . GLY A 1 92 ? -6.648 -10.294 -0.478 1.00 91.31 92 GLY A O 1
ATOM 690 N N . ALA A 1 93 ? -8.776 -9.576 -0.516 1.00 94.56 93 ALA A N 1
ATOM 691 C CA . ALA A 1 93 ? -8.768 -9.173 -1.924 1.00 94.56 93 ALA A CA 1
ATOM 692 C C . ALA A 1 93 ? -7.718 -8.087 -2.214 1.00 94.56 93 ALA A C 1
ATOM 694 O O . ALA A 1 93 ? -7.013 -8.154 -3.218 1.00 94.56 93 ALA A O 1
ATOM 695 N N . VAL A 1 94 ? -7.563 -7.117 -1.304 1.00 94.88 94 VAL A N 1
ATOM 696 C CA . VAL A 1 94 ? -6.514 -6.085 -1.391 1.00 94.88 94 VAL A CA 1
ATOM 697 C C . VAL A 1 94 ? -5.121 -6.713 -1.440 1.00 94.88 94 VAL A C 1
ATOM 699 O O . VAL A 1 94 ? -4.294 -6.326 -2.268 1.00 94.88 94 VAL A O 1
ATOM 702 N N . LYS A 1 95 ? -4.856 -7.691 -0.56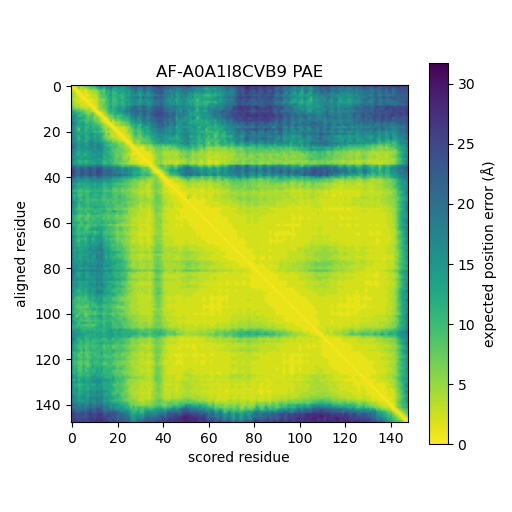7 1.00 92.00 95 LYS A N 1
ATOM 703 C CA . LYS A 1 95 ? -3.581 -8.408 -0.535 1.00 92.00 95 LYS A CA 1
ATOM 704 C C . LYS A 1 95 ? -3.344 -9.167 -1.839 1.00 92.00 95 LYS A C 1
ATOM 706 O O . LYS A 1 95 ? -2.238 -9.095 -2.364 1.00 92.00 95 LYS A O 1
ATOM 711 N N . ASP A 1 96 ? -4.355 -9.845 -2.368 1.00 93.75 96 ASP A N 1
ATOM 712 C CA . ASP A 1 96 ? -4.222 -10.625 -3.601 1.00 93.75 96 ASP A CA 1
ATOM 713 C C . ASP A 1 96 ? -3.921 -9.731 -4.812 1.00 93.75 96 ASP A C 1
ATOM 715 O O . ASP A 1 96 ? -2.995 -10.018 -5.569 1.00 93.75 96 ASP A O 1
ATOM 719 N N . ILE A 1 97 ? -4.610 -8.591 -4.946 1.00 95.19 97 ILE A N 1
ATOM 720 C CA . ILE A 1 97 ? -4.332 -7.592 -5.996 1.00 95.19 97 ILE A CA 1
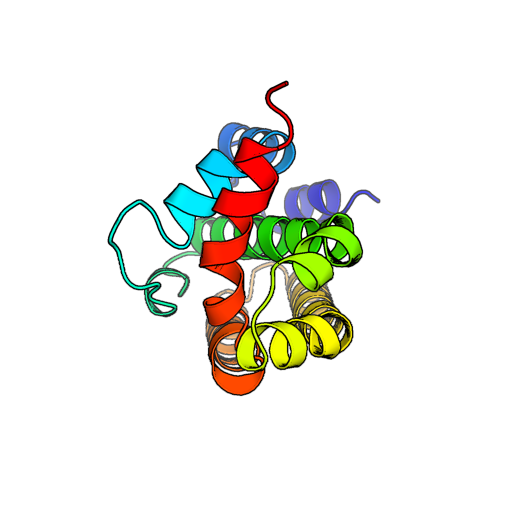ATOM 721 C C . ILE A 1 97 ? -2.886 -7.102 -5.913 1.00 95.19 97 ILE A C 1
ATOM 723 O O . ILE A 1 97 ? -2.169 -7.082 -6.916 1.00 95.19 97 ILE A O 1
ATOM 727 N N . PHE A 1 98 ? -2.438 -6.744 -4.709 1.00 93.75 98 PHE A N 1
ATOM 728 C CA . PHE A 1 98 ? -1.074 -6.277 -4.496 1.00 93.75 98 PHE A CA 1
ATOM 729 C C . PHE A 1 98 ? -0.034 -7.361 -4.822 1.00 93.75 98 PHE A C 1
ATOM 731 O O . PHE A 1 98 ? 0.979 -7.080 -5.464 1.00 93.75 98 PHE A O 1
ATOM 738 N N . MET A 1 99 ? -0.281 -8.609 -4.414 1.00 89.19 99 MET A N 1
ATOM 739 C CA . MET A 1 99 ? 0.625 -9.731 -4.674 1.00 89.19 99 MET A CA 1
ATOM 740 C C . MET A 1 99 ? 0.683 -10.108 -6.158 1.00 89.19 99 MET A C 1
ATOM 742 O O . MET A 1 99 ? 1.765 -10.442 -6.641 1.00 89.19 99 MET A O 1
ATOM 746 N N . ASN A 1 100 ? -0.428 -10.002 -6.889 1.00 93.19 100 ASN A N 1
ATOM 747 C CA . ASN A 1 100 ? -0.451 -10.209 -8.338 1.00 93.19 100 ASN A CA 1
ATOM 748 C C . ASN A 1 100 ? 0.429 -9.181 -9.051 1.00 93.19 100 ASN A C 1
ATOM 750 O O . ASN A 1 100 ? 1.327 -9.561 -9.801 1.00 93.19 100 ASN A O 1
ATOM 754 N N . PHE A 1 101 ? 0.262 -7.895 -8.727 1.00 93.88 101 PHE A N 1
ATOM 755 C CA . PHE A 1 101 ? 1.113 -6.838 -9.276 1.00 93.88 101 PHE A CA 1
ATOM 756 C C . PHE A 1 101 ? 2.593 -7.050 -8.939 1.00 93.88 101 PHE A C 1
ATOM 758 O O . PHE A 1 101 ? 3.470 -6.864 -9.782 1.00 93.88 101 PHE A O 1
ATOM 765 N N . LYS A 1 102 ? 2.890 -7.489 -7.712 1.00 85.00 102 LYS A N 1
ATOM 766 C CA . LYS A 1 102 ? 4.259 -7.828 -7.322 1.00 85.00 102 LYS A CA 1
ATOM 767 C C . LYS A 1 102 ? 4.834 -8.946 -8.202 1.00 85.00 102 LYS A C 1
ATOM 769 O O . LYS A 1 102 ? 5.977 -8.846 -8.641 1.00 85.00 102 LYS A O 1
ATOM 774 N N . GLY A 1 103 ? 4.044 -9.979 -8.486 1.00 85.81 103 GLY A N 1
ATOM 775 C CA . GLY A 1 103 ? 4.424 -11.040 -9.417 1.00 85.81 103 GLY A CA 1
ATOM 776 C C . GLY A 1 103 ? 4.675 -10.520 -10.837 1.00 85.81 103 GLY A C 1
ATOM 777 O O . GLY A 1 103 ? 5.593 -10.993 -11.506 1.00 85.81 103 GLY A O 1
ATOM 778 N N . ASP A 1 104 ? 3.918 -9.521 -11.288 1.00 88.00 104 ASP A N 1
ATOM 779 C CA . ASP A 1 104 ? 4.134 -8.887 -12.592 1.00 88.00 104 ASP A CA 1
ATOM 780 C C . ASP A 1 104 ? 5.431 -8.075 -12.637 1.00 88.00 104 ASP A C 1
ATOM 782 O O . ASP A 1 104 ? 6.136 -8.127 -13.646 1.00 88.00 104 ASP A O 1
ATOM 786 N N . MET A 1 105 ? 5.795 -7.386 -11.550 1.00 86.19 105 MET A N 1
ATOM 787 C CA . MET A 1 105 ? 7.109 -6.743 -11.446 1.00 86.19 105 MET A CA 1
ATOM 788 C C . MET A 1 105 ? 8.236 -7.775 -11.564 1.00 86.19 105 MET A C 1
ATOM 790 O O . MET A 1 105 ? 9.179 -7.557 -12.323 1.00 86.19 105 MET A O 1
ATOM 794 N N . GLU A 1 106 ? 8.119 -8.907 -10.855 1.00 82.12 106 GLU A N 1
ATOM 795 C CA . GLU A 1 106 ? 9.134 -9.977 -10.836 1.00 82.12 106 GLU A CA 1
ATOM 796 C C . GLU A 1 106 ? 9.340 -10.601 -12.217 1.00 82.12 106 GLU A C 1
ATOM 798 O O . GLU A 1 106 ? 10.467 -10.915 -12.598 1.00 82.12 106 GLU A O 1
ATOM 803 N N . LYS A 1 107 ? 8.262 -10.740 -12.989 1.00 85.38 107 LYS A N 1
ATOM 804 C CA . LYS A 1 107 ? 8.301 -11.303 -14.344 1.00 85.38 107 LYS A CA 1
ATOM 805 C C . LYS A 1 107 ? 8.777 -10.315 -15.406 1.00 85.38 107 LYS A C 1
ATOM 807 O O . LYS A 1 107 ? 9.221 -10.754 -16.463 1.00 85.38 107 LYS A O 1
ATOM 812 N N . ASN A 1 108 ? 8.678 -9.009 -15.155 1.00 82.75 108 ASN A N 1
ATOM 813 C CA . ASN A 1 108 ? 8.952 -7.970 -16.150 1.00 82.75 108 ASN A CA 1
ATOM 814 C C . ASN A 1 108 ? 9.988 -6.934 -15.659 1.00 82.75 108 ASN A C 1
ATOM 816 O O . ASN A 1 108 ? 9.706 -5.727 -15.678 1.00 82.75 108 ASN A O 1
ATOM 820 N N . PRO A 1 109 ? 11.195 -7.359 -15.231 1.00 74.25 109 PRO A N 1
ATOM 821 C CA . PRO A 1 109 ? 12.211 -6.438 -14.733 1.00 74.25 109 PRO A CA 1
ATOM 822 C C . PRO A 1 109 ? 12.644 -5.484 -15.857 1.00 74.25 109 PRO A C 1
ATOM 824 O O . PRO A 1 109 ? 13.212 -5.895 -16.865 1.00 74.25 109 PRO A O 1
ATOM 827 N N . GLY A 1 110 ? 12.344 -4.192 -15.702 1.00 75.0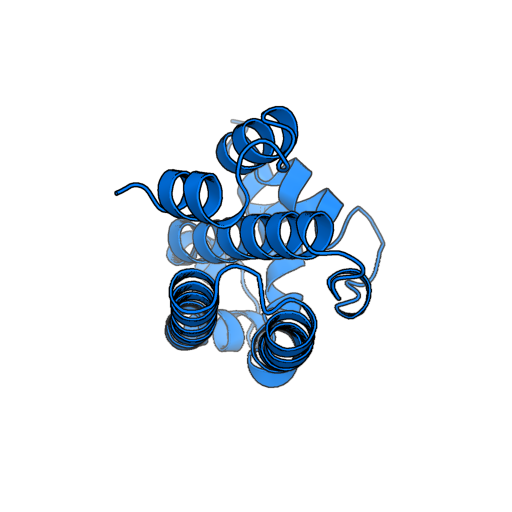6 110 GLY A N 1
ATOM 828 C CA . GLY A 1 110 ? 12.691 -3.143 -16.671 1.00 75.06 110 GLY A CA 1
ATOM 829 C C . GLY A 1 110 ? 11.533 -2.613 -17.524 1.00 75.06 110 GLY A C 1
ATOM 830 O O . GLY A 1 110 ? 11.699 -1.581 -18.172 1.00 75.06 110 GLY A O 1
ATOM 831 N N . ALA A 1 111 ? 10.344 -3.223 -17.474 1.00 87.38 111 ALA A N 1
ATOM 832 C CA . ALA A 1 111 ? 9.159 -2.754 -18.204 1.00 87.38 111 ALA A CA 1
ATOM 833 C C . ALA A 1 111 ? 8.443 -1.595 -17.478 1.00 87.38 111 ALA A C 1
ATOM 835 O O . ALA A 1 111 ? 7.275 -1.701 -17.107 1.00 87.38 111 ALA A O 1
ATOM 836 N N . PHE A 1 112 ? 9.149 -0.488 -17.227 1.00 87.38 112 PHE A N 1
ATOM 837 C CA . PHE A 1 112 ? 8.652 0.583 -16.355 1.00 87.38 112 PHE A CA 1
ATOM 838 C C . PHE A 1 112 ? 7.301 1.161 -16.790 1.00 87.38 112 PHE A C 1
ATOM 840 O O . PHE A 1 112 ? 6.421 1.279 -15.946 1.00 87.38 112 PHE A O 1
ATOM 847 N N . ASP A 1 113 ? 7.109 1.491 -18.069 1.00 89.94 113 ASP A N 1
ATOM 848 C CA . ASP A 1 113 ? 5.861 2.120 -18.524 1.00 89.94 113 ASP A CA 1
ATOM 849 C C . ASP A 1 113 ? 4.647 1.195 -18.358 1.00 89.94 113 ASP A C 1
ATOM 851 O O . ASP A 1 113 ? 3.586 1.636 -17.915 1.00 89.94 113 ASP A O 1
ATOM 855 N N . LEU A 1 114 ? 4.825 -0.104 -18.626 1.00 92.12 114 LEU A N 1
ATOM 856 C CA . LEU A 1 114 ? 3.808 -1.127 -18.371 1.00 92.12 114 LEU A CA 1
ATOM 857 C C . LEU A 1 114 ? 3.489 -1.210 -16.874 1.00 92.12 114 LEU A C 1
ATOM 859 O O . LEU A 1 114 ? 2.335 -1.085 -16.470 1.00 92.12 114 LEU A O 1
ATOM 863 N N . LEU A 1 115 ? 4.519 -1.373 -16.040 1.00 92.38 115 LEU A N 1
ATOM 864 C CA . LEU A 1 115 ? 4.357 -1.517 -14.594 1.00 92.38 115 LEU A CA 1
ATOM 865 C C . LEU A 1 115 ? 3.787 -0.250 -13.945 1.00 92.38 115 LEU A C 1
ATOM 867 O O . LEU A 1 115 ? 3.017 -0.343 -12.997 1.00 92.38 115 LEU A O 1
ATOM 871 N N . LYS A 1 116 ? 4.116 0.935 -14.462 1.00 93.38 116 LYS A N 1
ATOM 872 C CA . LYS A 1 116 ? 3.562 2.217 -14.017 1.00 93.38 116 LYS A CA 1
ATOM 873 C C . LYS A 1 116 ? 2.060 2.299 -14.280 1.00 93.38 116 LYS A C 1
ATOM 875 O O . LYS A 1 116 ? 1.332 2.771 -13.409 1.00 93.38 116 LYS A O 1
ATOM 880 N N . ASN A 1 117 ? 1.603 1.867 -15.453 1.00 93.69 117 ASN A N 1
ATOM 881 C CA . ASN A 1 117 ? 0.179 1.871 -15.784 1.00 93.69 117 ASN A CA 1
ATOM 882 C C . ASN A 1 117 ? -0.577 0.836 -14.948 1.00 93.69 117 ASN A C 1
ATOM 884 O O . ASN A 1 117 ? -1.529 1.201 -14.267 1.00 93.69 117 ASN A O 1
ATOM 888 N N . ASN A 1 118 ? -0.069 -0.396 -14.866 1.00 94.75 118 ASN A N 1
ATOM 889 C CA . ASN A 1 118 ? -0.650 -1.430 -14.005 1.00 94.75 118 ASN A CA 1
ATOM 890 C C . ASN A 1 118 ? -0.706 -0.979 -12.533 1.00 94.75 118 ASN A C 1
ATOM 892 O O . ASN A 1 118 ? -1.659 -1.274 -11.817 1.00 94.75 118 ASN A O 1
ATOM 896 N N . TRP A 1 119 ? 0.299 -0.232 -12.068 1.00 95.38 119 TRP A N 1
ATOM 897 C CA . TRP A 1 119 ? 0.320 0.301 -10.709 1.00 95.38 119 TRP A CA 1
ATOM 898 C C . TRP A 1 119 ? -0.795 1.319 -10.448 1.00 95.38 119 TRP A C 1
ATOM 900 O O . TRP A 1 119 ? -1.372 1.312 -9.363 1.00 95.38 119 TRP A O 1
ATOM 910 N N . LYS A 1 120 ? -1.144 2.166 -11.425 1.00 94.31 120 LYS A N 1
ATOM 911 C CA . LYS A 1 120 ? -2.290 3.085 -11.302 1.00 94.31 120 LYS A CA 1
ATOM 912 C C . LYS A 1 120 ? -3.588 2.312 -11.076 1.00 94.31 120 LYS A C 1
ATOM 914 O O . LYS A 1 120 ? -4.327 2.637 -10.148 1.00 94.31 120 LYS A O 1
ATOM 919 N N . ASP A 1 121 ? -3.800 1.244 -11.839 1.00 94.81 121 ASP A N 1
ATOM 920 C CA . ASP A 1 121 ? -4.988 0.393 -11.709 1.00 94.81 121 ASP A CA 1
ATOM 921 C C . ASP A 1 121 ? -5.033 -0.312 -10.346 1.00 94.81 121 ASP A C 1
ATOM 923 O O . ASP A 1 121 ? -6.093 -0.453 -9.732 1.00 94.81 121 ASP A O 1
ATOM 927 N N . VAL A 1 122 ? -3.874 -0.735 -9.835 1.00 95.81 122 VAL A N 1
ATOM 928 C CA . VAL A 1 122 ? -3.745 -1.314 -8.490 1.00 95.81 122 VAL A CA 1
ATOM 929 C C . VAL A 1 122 ? -4.111 -0.293 -7.415 1.00 95.81 122 VAL A C 1
ATOM 931 O O . VAL A 1 122 ? -4.859 -0.622 -6.493 1.00 95.81 122 VAL A O 1
ATOM 934 N N . LEU A 1 123 ? -3.621 0.945 -7.522 1.00 94.25 123 LEU A N 1
ATOM 935 C CA . LEU A 1 123 ? -3.948 2.015 -6.578 1.00 94.25 123 LEU A CA 1
ATOM 936 C C . LEU A 1 123 ? -5.443 2.335 -6.577 1.00 94.25 123 LEU A C 1
ATOM 938 O O . LEU A 1 123 ? -6.030 2.485 -5.504 1.00 94.25 123 LEU A O 1
ATOM 942 N N . GLU A 1 124 ? -6.059 2.415 -7.755 1.00 93.75 124 GLU A N 1
ATOM 943 C CA . GLU A 1 124 ? -7.497 2.639 -7.893 1.00 93.75 124 GLU A CA 1
ATOM 944 C C . GLU A 1 124 ? -8.301 1.521 -7.228 1.00 93.75 124 GLU A C 1
ATOM 946 O O . GLU A 1 124 ? -9.160 1.798 -6.384 1.00 93.75 124 GLU A O 1
ATOM 951 N N . GLN A 1 125 ? -7.965 0.263 -7.508 1.00 94.94 125 GLN A N 1
ATOM 952 C CA . GLN A 1 125 ? -8.629 -0.869 -6.873 1.00 94.94 125 GLN A CA 1
ATOM 953 C C . GLN A 1 125 ? -8.467 -0.828 -5.350 1.00 94.94 125 GLN A C 1
ATOM 955 O O . GLN A 1 125 ? -9.454 -0.860 -4.616 1.00 94.94 125 GLN A O 1
ATOM 960 N N . ILE A 1 126 ? -7.237 -0.729 -4.848 1.00 94.56 126 ILE A N 1
ATOM 961 C CA . ILE A 1 126 ? -6.957 -0.838 -3.413 1.00 94.56 126 ILE A CA 1
ATOM 962 C C . ILE A 1 126 ? -7.566 0.327 -2.627 1.00 94.56 126 ILE A C 1
ATOM 964 O O . ILE A 1 126 ? -8.245 0.112 -1.619 1.00 94.56 126 ILE A O 1
ATOM 968 N N . PHE A 1 127 ? -7.334 1.563 -3.065 1.00 91.88 127 PHE A N 1
ATOM 969 C CA . PHE A 1 127 ? -7.696 2.734 -2.274 1.00 91.88 127 PHE A CA 1
ATOM 970 C C . PHE A 1 127 ? -9.096 3.263 -2.567 1.00 91.88 127 PHE A C 1
ATOM 972 O O . PHE A 1 127 ? -9.738 3.738 -1.635 1.00 91.88 127 PHE A O 1
ATOM 979 N N . LYS A 1 128 ? -9.601 3.148 -3.802 1.00 88.19 128 LYS A N 1
ATOM 980 C CA . LYS A 1 128 ? -10.951 3.618 -4.150 1.00 88.19 128 LYS A CA 1
ATOM 981 C C . LYS A 1 128 ? -11.973 2.486 -4.068 1.00 88.19 128 LYS A C 1
ATOM 983 O O . LYS A 1 128 ? -12.910 2.573 -3.282 1.00 88.19 128 LYS A O 1
ATOM 988 N N . THR A 1 129 ? -11.786 1.394 -4.812 1.00 92.31 129 THR A N 1
ATOM 989 C CA . THR A 1 129 ? -12.775 0.296 -4.872 1.00 92.31 129 THR A CA 1
ATOM 990 C C . THR A 1 129 ? -12.887 -0.467 -3.549 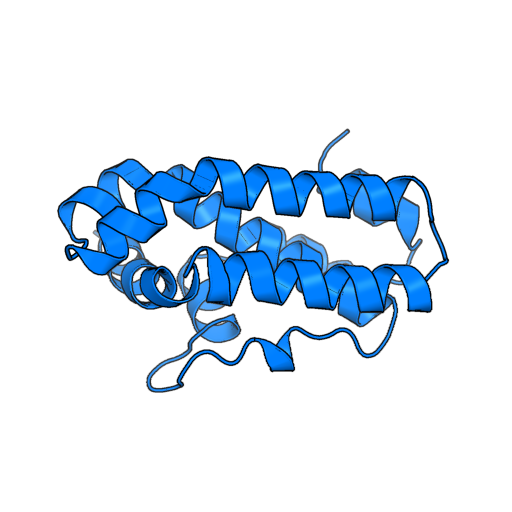1.00 92.31 129 THR A C 1
ATOM 992 O O . THR A 1 129 ? -13.987 -0.736 -3.060 1.00 92.31 129 THR A O 1
ATOM 995 N N . TYR A 1 130 ? -11.747 -0.809 -2.949 1.00 92.88 130 TYR A N 1
ATOM 996 C CA . TYR A 1 130 ? -11.678 -1.531 -1.676 1.00 92.88 130 TYR A CA 1
ATOM 997 C C . TYR A 1 130 ? -11.590 -0.610 -0.455 1.00 92.88 130 TYR A C 1
ATOM 999 O O . TYR A 1 130 ? -11.633 -1.098 0.674 1.00 92.88 130 TYR A O 1
ATOM 1007 N N . ASN A 1 131 ? -11.554 0.707 -0.681 1.00 90.25 131 ASN A N 1
ATOM 1008 C CA . ASN A 1 131 ? -11.596 1.755 0.336 1.00 90.25 131 ASN A CA 1
ATOM 1009 C C . ASN A 1 131 ? -10.543 1.592 1.448 1.00 90.25 131 ASN A C 1
ATOM 1011 O O . ASN A 1 131 ? -10.815 1.823 2.628 1.00 90.25 131 ASN A O 1
ATOM 1015 N N . LEU A 1 132 ? -9.313 1.201 1.086 1.00 90.94 132 LEU A N 1
ATOM 1016 C CA . LEU A 1 132 ? -8.210 1.117 2.052 1.00 90.94 132 LEU A CA 1
ATOM 1017 C C . LEU A 1 132 ? -7.937 2.476 2.727 1.00 90.94 132 LEU A C 1
ATOM 1019 O O . LEU A 1 132 ? -7.458 2.526 3.861 1.00 90.94 132 LEU A O 1
ATOM 1023 N N . THR A 1 133 ? -8.294 3.581 2.065 1.00 89.38 133 THR A N 1
ATOM 1024 C CA . THR A 1 133 ? -8.191 4.946 2.591 1.00 89.38 133 THR A CA 1
ATOM 1025 C C . THR A 1 133 ? -8.928 5.134 3.916 1.00 89.38 133 THR A C 1
ATOM 1027 O O . THR A 1 133 ? -8.376 5.752 4.829 1.00 89.38 133 THR A O 1
ATOM 1030 N N . ALA A 1 134 ? -10.122 4.553 4.071 1.00 89.56 134 ALA A N 1
ATOM 1031 C CA . ALA A 1 134 ? -10.901 4.651 5.306 1.00 89.56 134 ALA A CA 1
ATOM 1032 C C . ALA A 1 134 ? -10.194 4.024 6.523 1.00 89.56 134 ALA A C 1
ATOM 1034 O O . ALA A 1 134 ? -10.505 4.369 7.668 1.00 89.56 134 ALA A O 1
ATOM 1035 N N . LEU A 1 135 ? -9.229 3.124 6.292 1.00 89.69 135 LEU A N 1
ATOM 1036 C CA . LEU A 1 135 ? -8.483 2.439 7.348 1.00 89.69 135 LEU A CA 1
ATOM 1037 C C . LEU A 1 135 ? -7.281 3.242 7.855 1.00 89.69 135 LEU A C 1
ATOM 1039 O O . LEU A 1 135 ? -6.873 3.048 8.999 1.00 89.69 135 LEU A O 1
ATOM 1043 N N . ILE A 1 136 ? -6.737 4.175 7.065 1.00 87.69 136 ILE A N 1
ATOM 1044 C CA . ILE A 1 136 ? -5.545 4.969 7.428 1.00 87.69 136 ILE A CA 1
ATOM 1045 C C . ILE A 1 136 ? -5.699 5.674 8.789 1.00 87.69 136 ILE A C 1
ATOM 1047 O O . ILE A 1 136 ? -4.789 5.553 9.614 1.00 87.69 136 ILE A O 1
ATOM 1051 N N . PRO A 1 137 ? -6.836 6.325 9.116 1.00 84.81 137 PRO A N 1
ATOM 1052 C CA . PRO A 1 137 ? -7.029 6.943 10.429 1.00 84.81 137 PRO A CA 1
ATOM 1053 C C . PRO A 1 137 ? -6.971 5.962 11.608 1.00 84.81 137 PRO A C 1
ATOM 1055 O O . PRO A 1 137 ? -6.657 6.372 12.725 1.00 84.81 137 PRO A O 1
ATOM 1058 N N . LEU A 1 138 ? -7.260 4.673 11.392 1.00 85.31 138 LEU A N 1
ATOM 1059 C CA . LEU A 1 138 ? -7.233 3.675 12.461 1.00 85.31 138 LEU A CA 1
ATOM 1060 C C . LEU A 1 138 ? -5.812 3.301 12.895 1.00 85.31 138 LEU A C 1
ATOM 1062 O O . LEU A 1 138 ? -5.630 2.904 14.045 1.00 85.31 138 LEU A O 1
ATOM 1066 N N . LEU A 1 139 ? -4.800 3.491 12.038 1.00 79.25 139 LEU A N 1
ATOM 1067 C CA . LEU A 1 139 ? -3.396 3.250 12.402 1.00 79.25 139 LEU A CA 1
ATOM 1068 C C . LEU A 1 139 ? -2.948 4.110 13.588 1.00 79.25 139 LEU A C 1
ATOM 1070 O O . LEU A 1 139 ? -2.174 3.648 14.425 1.00 79.25 139 LEU A O 1
ATOM 1074 N N . LYS A 1 140 ? -3.490 5.329 13.707 1.00 74.69 140 LYS A N 1
ATOM 1075 C CA . LYS A 1 140 ? -3.237 6.214 14.852 1.00 74.69 140 LYS A CA 1
ATOM 1076 C C . LYS A 1 140 ? -3.775 5.621 16.150 1.00 74.69 140 LYS A C 1
ATOM 1078 O O . LYS A 1 140 ? -3.097 5.669 17.165 1.00 74.69 140 LYS A O 1
ATOM 1083 N N . LYS A 1 141 ? -4.960 5.007 16.103 1.00 72.62 141 LYS A N 1
ATOM 1084 C CA . LYS A 1 141 ? -5.617 4.439 17.288 1.00 72.62 141 LYS A CA 1
ATOM 1085 C C . LYS A 1 141 ? -4.863 3.236 17.856 1.00 72.62 141 LYS A C 1
ATOM 1087 O O . LYS A 1 141 ? -4.834 3.064 19.065 1.00 72.62 141 LYS A O 1
ATOM 1092 N N . ILE A 1 142 ? -4.244 2.423 16.999 1.00 68.44 142 ILE A N 1
ATOM 1093 C CA . ILE A 1 142 ? -3.468 1.253 17.443 1.00 68.44 142 ILE A CA 1
ATOM 1094 C C . ILE A 1 142 ? -2.017 1.599 17.803 1.00 68.44 142 ILE A C 1
ATOM 1096 O O . ILE A 1 142 ? -1.450 0.963 18.683 1.00 68.44 142 ILE A O 1
ATOM 1100 N N . GLY A 1 143 ? -1.421 2.620 17.173 1.00 56.53 143 GLY A N 1
ATOM 1101 C CA . GLY A 1 143 ? -0.075 3.096 17.514 1.00 56.53 143 GLY A CA 1
ATOM 1102 C C . GLY A 1 143 ? -0.002 3.778 18.883 1.00 56.53 143 GLY A C 1
ATOM 1103 O O . GLY A 1 143 ? 1.040 3.731 19.526 1.00 56.53 143 GLY A O 1
ATOM 1104 N N . SER A 1 144 ? -1.109 4.357 19.355 1.00 48.25 144 SER A N 1
ATOM 1105 C CA . SER A 1 144 ? -1.221 4.911 20.711 1.00 48.25 144 SER A CA 1
ATOM 1106 C C . SER A 1 144 ? -1.372 3.846 21.805 1.00 48.25 144 SER A C 1
ATOM 1108 O O . SER A 1 144 ? -1.055 4.134 22.951 1.00 48.25 144 SER A O 1
ATOM 1110 N N .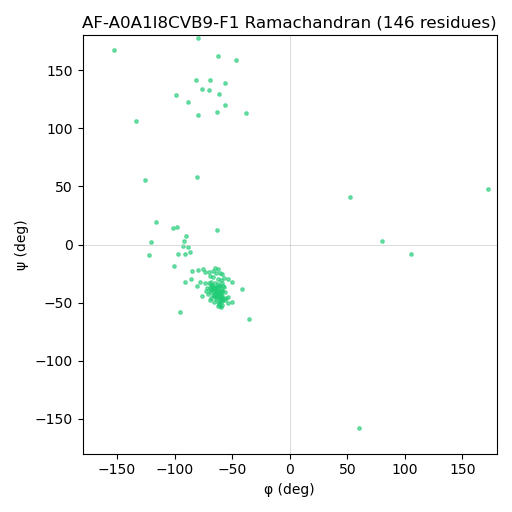 ASN A 1 145 ? -1.804 2.624 21.467 1.00 40.53 145 ASN A N 1
ATOM 1111 C CA . ASN A 1 145 ? -2.023 1.542 22.439 1.00 40.53 145 ASN A CA 1
ATOM 1112 C C . ASN A 1 145 ? -0.791 0.647 22.667 1.00 40.53 145 ASN A C 1
ATOM 1114 O O . ASN A 1 145 ? -0.829 -0.207 23.543 1.00 40.53 145 ASN A O 1
ATOM 1118 N N . SER A 1 146 ? 0.287 0.799 21.888 1.00 36.53 146 SER A N 1
ATOM 1119 C CA . SER A 1 146 ? 1.543 0.055 22.097 1.00 36.53 146 SER A CA 1
ATOM 1120 C C . SER A 1 146 ? 2.602 0.862 22.861 1.00 36.53 146 SER A C 1
ATOM 1122 O O . SER A 1 146 ? 3.784 0.532 22.780 1.00 36.53 146 SER A O 1
ATOM 1124 N N . ALA A 1 147 ? 2.199 1.962 23.503 1.00 31.02 147 ALA A N 1
ATOM 1125 C CA . ALA A 1 147 ? 3.067 2.886 24.235 1.00 31.02 147 ALA A CA 1
ATOM 1126 C C . ALA A 1 147 ? 2.759 2.937 25.748 1.00 31.02 147 ALA A C 1
ATOM 1128 O O . ALA A 1 147 ? 3.159 3.895 26.406 1.00 31.02 147 ALA A O 1
ATOM 1129 N N . GLU A 1 148 ? 2.079 1.917 26.283 1.00 30.33 148 GLU A N 1
ATOM 1130 C CA . GLU A 1 148 ? 2.014 1.630 27.727 1.00 30.33 148 GLU A CA 1
ATOM 1131 C C . GLU A 1 148 ? 2.853 0.399 28.077 1.00 30.33 148 GLU A C 1
ATOM 1133 O O . GLU A 1 148 ? 2.774 -0.607 27.330 1.00 30.33 148 GLU A O 1
#

Solvent-accessible surface area (backbone atoms only — not comparable to full-atom values): 8526 Å² total; per-residue (Å²): 133,56,80,64,54,58,57,44,68,55,58,48,92,61,55,62,65,65,59,56,57,41,56,76,67,51,49,56,65,57,53,34,46,75,58,43,29,94,94,46,79,67,58,73,72,79,59,53,52,88,47,69,58,48,36,52,52,41,52,52,51,49,50,47,50,53,49,50,51,64,74,43,38,77,65,47,60,77,76,45,56,75,70,35,43,59,25,61,70,42,46,64,60,45,49,51,56,52,52,51,52,50,52,51,48,72,76,41,63,80,48,50,73,62,53,41,54,54,46,48,56,49,50,46,44,36,41,63,75,45,32,50,59,67,46,54,70,52,44,58,65,56,52,63,67,74,75,118

Nearest PDB structures (foldseek):
  1qvx-assembly1_A  TM=2.504E-01  e=4.256E+00  Gallus gallus

Sequence (148 aa):
MNFFNSIKEMVGDKIPPTVMDSAMNMGTSKITEYFGGEGKNFDSEKLEAKSPGDLITKVAMTGVLINTFTRSKADLEKVANGEQQGALAKLGAVKDIFMNFKGDMEKNPGAFDLLKNNWKDVLEQIFKTYNLTALIPLLKKIGSNSAE

Secondary structure (DSSP, 8-state):
--HHHHHHHHHGGGS-HHHHHHHHT--HHHHHHHHH-TTPPP-GGGGS-SSHHHHHHHHHHHHHHHHHHHHTHHHHHTT--HHHHHHHHTHHHHHHHHHHHHHHHHHSTT-HHHHHHHHHHHHIIIIIIS-GGGGHHHHHHHHTTT--

Mean predicted aligned error: 8.14 Å

pLDDT: mean 77.43, std 18.06, range [30.33, 95.81]

Radius of gyration: 15.13 Å; Cα contacts (8 Å, |Δi|>4): 123; chains: 1; bounding box: 41×32×46 Å

Foldseek 3Di:
DPLLVLLCVLAPPLAPVCLSVCLVVPALQVLLCVQPPDPDQGDLVCLQDPDPNSVSSSLSSVLSLLVVCVVCLVVLCVVDDPVRVQLSVCSVVLVVLSVVLSVVSSVDRPPVVVSSVSVSVSSCCNCPVSVSSSCSVSSVVVSVVVPD